Protein AF-A0A2P5CHQ0-F1 (afdb_monomer)

pLDDT: mean 79.92, std 17.22, range [34.5, 98.56]

Solvent-accessible surface area (backbone atoms only — not comparable to full-atom values): 7860 Å² total; per-residue (Å²): 141,82,87,81,79,82,78,80,78,79,80,77,79,80,75,79,79,75,71,82,82,72,72,53,73,69,57,56,52,50,53,51,51,51,52,53,52,55,58,58,64,75,67,80,48,81,78,47,53,62,54,49,56,50,54,50,49,53,48,50,53,54,49,53,55,51,58,66,33,66,67,48,48,50,51,53,54,50,51,53,51,48,53,52,51,50,54,54,48,52,55,50,50,54,49,52,52,51,54,51,54,50,53,52,53,51,51,51,53,53,50,53,54,51,53,51,52,51,50,56,56,54,56,57,58,62,67,66,70,79,114

Foldseek 3Di:
DDDDDDPPPPPPPPPDPPDPCPPDPLNVVLVVLVVVLVVLVVVDDPVSVVVSVVSVVVSVVSVVVVCPDPVNVVVVVVVVVVVVVVVVVVVVVVVVVVVVVVVVVVVVVVVVVVVVVVVVVVVVVVVVPPD

InterPro domains:
  IPR004320 Protein BPS1, chloroplastic [PF03087] (54-129)

Structure (mmCIF, N/CA/C/O backbone):
data_AF-A0A2P5CHQ0-F1
#
_entry.id   AF-A0A2P5CHQ0-F1
#
loop_
_atom_site.group_PDB
_atom_site.id
_atom_site.type_symbol
_atom_site.label_atom_id
_atom_site.label_alt_id
_atom_site.label_comp_id
_atom_site.label_asym_id
_atom_site.label_entity_id
_atom_site.label_seq_id
_atom_site.pdbx_PDB_ins_code
_atom_site.Cartn_x
_atom_site.Cartn_y
_atom_site.Cartn_z
_atom_site.occupancy
_atom_site.B_iso_or_equiv
_atom_site.auth_seq_id
_atom_site.auth_comp_id
_atom_site.auth_asym_id
_atom_site.auth_atom_id
_atom_site.pdbx_PDB_model_num
ATOM 1 N N . MET A 1 1 ? 8.990 -30.507 44.226 1.00 35.28 1 MET A N 1
ATOM 2 C CA . MET A 1 1 ? 8.560 -31.035 42.913 1.00 35.28 1 MET A CA 1
ATOM 3 C C . MET A 1 1 ? 8.544 -29.872 41.935 1.00 35.28 1 MET A C 1
ATOM 5 O O . MET A 1 1 ? 7.713 -28.992 42.092 1.00 35.28 1 MET A O 1
ATOM 9 N N . ALA A 1 2 ? 9.503 -29.811 41.011 1.00 34.50 2 ALA A N 1
ATOM 10 C CA . ALA A 1 2 ? 9.594 -28.761 39.998 1.00 34.50 2 ALA A CA 1
ATOM 11 C C . ALA A 1 2 ? 9.495 -29.423 38.622 1.00 34.50 2 ALA A C 1
ATOM 13 O O . ALA A 1 2 ? 10.368 -30.198 38.241 1.00 34.50 2 ALA A O 1
ATOM 14 N N . THR A 1 3 ? 8.404 -29.170 37.908 1.00 45.31 3 THR A N 1
ATOM 15 C CA . THR A 1 3 ? 8.203 -29.622 36.531 1.00 45.31 3 THR A CA 1
ATOM 16 C C . THR A 1 3 ? 8.697 -28.528 35.591 1.00 45.31 3 THR A C 1
ATOM 18 O O . THR A 1 3 ? 8.027 -27.526 35.361 1.00 45.31 3 THR A O 1
ATOM 21 N N . THR A 1 4 ? 9.902 -28.692 35.048 1.00 49.31 4 THR A N 1
ATOM 22 C CA . THR A 1 4 ? 10.403 -27.834 33.971 1.00 49.31 4 THR A CA 1
ATOM 23 C C . THR A 1 4 ? 9.923 -28.398 32.638 1.00 49.31 4 THR A C 1
ATOM 25 O O . THR A 1 4 ? 10.448 -29.375 32.108 1.00 49.31 4 THR A O 1
ATOM 28 N N . SER A 1 5 ? 8.861 -27.798 32.104 1.00 45.59 5 SER A N 1
ATOM 29 C CA . SER A 1 5 ? 8.348 -28.136 30.779 1.00 45.59 5 SER A CA 1
ATOM 30 C C . SER A 1 5 ? 9.334 -27.634 29.719 1.00 45.59 5 SER A C 1
ATOM 32 O O . SER A 1 5 ? 9.596 -26.434 29.621 1.00 45.59 5 SER A O 1
ATOM 34 N N . LYS A 1 6 ? 9.929 -28.550 28.946 1.00 54.72 6 LYS A N 1
ATOM 35 C CA . LYS A 1 6 ? 10.807 -28.214 27.818 1.00 54.72 6 LYS A CA 1
ATOM 36 C C . LYS A 1 6 ? 9.968 -27.577 26.713 1.00 54.72 6 LYS A C 1
ATOM 38 O O . LYS A 1 6 ? 9.238 -28.264 26.006 1.00 54.72 6 LYS A O 1
ATOM 43 N N . ILE A 1 7 ? 10.098 -26.265 26.551 1.00 56.09 7 ILE A N 1
ATOM 44 C CA . ILE A 1 7 ? 9.552 -25.545 25.401 1.00 56.09 7 ILE A CA 1
ATOM 45 C C . ILE A 1 7 ? 10.331 -25.996 24.162 1.00 56.09 7 ILE A C 1
ATOM 47 O O . ILE A 1 7 ? 11.492 -25.630 23.966 1.00 56.09 7 ILE A O 1
ATOM 51 N N . SER A 1 8 ? 9.687 -26.826 23.342 1.00 51.09 8 SER A N 1
ATOM 52 C CA . SER A 1 8 ? 10.136 -27.137 21.987 1.00 51.09 8 SER A CA 1
ATOM 53 C C . SER A 1 8 ? 10.088 -25.852 21.166 1.00 51.09 8 SER A C 1
ATOM 55 O O . SER A 1 8 ? 9.014 -25.355 20.829 1.00 51.09 8 SER A O 1
ATOM 57 N N . ARG A 1 9 ? 11.258 -25.275 20.880 1.00 51.00 9 ARG A N 1
ATOM 58 C CA . ARG A 1 9 ? 11.386 -24.179 19.919 1.00 51.00 9 ARG A CA 1
ATOM 59 C C . ARG A 1 9 ? 11.353 -24.788 18.527 1.00 51.00 9 ARG A C 1
ATOM 61 O O . ARG A 1 9 ? 12.340 -25.349 18.065 1.00 51.00 9 ARG A O 1
ATOM 68 N N . ASN A 1 10 ? 10.202 -24.685 17.8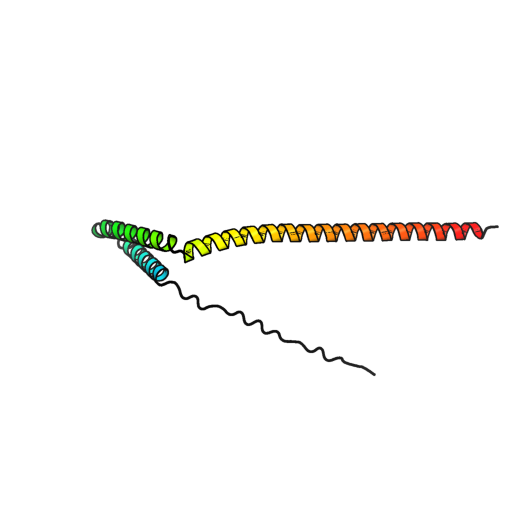82 1.00 51.81 10 ASN A N 1
ATOM 69 C CA . ASN A 1 10 ? 10.025 -25.108 16.503 1.00 51.81 10 ASN A CA 1
ATOM 70 C C . ASN A 1 10 ? 10.730 -24.066 15.624 1.00 51.81 10 ASN A C 1
ATOM 72 O O . ASN A 1 10 ? 10.205 -22.976 15.394 1.00 51.81 10 ASN A O 1
ATOM 76 N N . THR A 1 11 ? 11.957 -24.364 15.201 1.00 54.84 11 THR A N 1
ATOM 77 C CA . THR A 1 11 ? 12.759 -23.511 14.320 1.00 54.84 11 THR A CA 1
ATOM 78 C C . THR A 1 11 ? 12.187 -23.587 12.906 1.00 54.84 11 THR A C 1
ATOM 80 O O . THR A 1 11 ? 12.584 -24.412 12.086 1.00 54.84 11 THR A O 1
ATOM 83 N N . TRP A 1 12 ? 11.206 -22.738 12.616 1.00 47.31 12 TRP A N 1
ATOM 84 C CA . TRP A 1 12 ? 10.736 -22.518 11.255 1.00 47.31 12 TRP A CA 1
ATOM 85 C C . TRP A 1 12 ? 11.829 -21.770 10.488 1.00 47.31 12 TRP A C 1
ATOM 87 O O . TRP A 1 12 ? 11.922 -20.546 10.537 1.00 47.31 12 TRP A O 1
ATOM 97 N N . HIS A 1 13 ? 12.697 -22.506 9.795 1.00 57.75 13 HIS A N 1
ATOM 98 C CA . HIS A 1 13 ? 13.579 -21.922 8.790 1.00 57.75 13 HIS A CA 1
ATOM 99 C C . HIS A 1 13 ? 12.727 -21.540 7.579 1.00 57.75 13 HIS A C 1
ATOM 101 O O . HIS A 1 13 ? 12.551 -22.332 6.653 1.00 57.75 13 HIS A O 1
ATOM 107 N N . ALA A 1 14 ? 12.174 -20.328 7.600 1.00 48.91 14 ALA A N 1
ATOM 108 C CA . ALA A 1 14 ? 11.600 -19.702 6.421 1.00 48.91 14 ALA A CA 1
ATOM 109 C C . ALA A 1 14 ? 12.735 -19.453 5.415 1.00 48.91 14 ALA A C 1
ATOM 111 O O . ALA A 1 14 ? 13.414 -18.429 5.449 1.00 48.91 14 ALA A O 1
ATOM 112 N N . ARG A 1 15 ? 12.998 -20.439 4.552 1.00 59.62 15 ARG A N 1
ATOM 113 C CA . ARG A 1 15 ? 13.875 -20.264 3.394 1.00 59.62 15 ARG A CA 1
ATOM 114 C C . ARG A 1 15 ? 13.107 -19.404 2.400 1.00 59.62 15 ARG A C 1
ATOM 116 O O . ARG A 1 15 ? 12.180 -19.881 1.751 1.00 59.62 15 ARG A O 1
ATOM 123 N N . LEU A 1 16 ? 13.449 -18.124 2.331 1.00 53.75 16 LEU A N 1
ATOM 124 C CA . LEU A 1 16 ? 12.996 -17.265 1.248 1.00 53.75 16 LEU A CA 1
ATOM 125 C C . LEU A 1 16 ? 13.644 -17.790 -0.034 1.00 53.75 16 LEU A C 1
ATOM 127 O O . LEU A 1 16 ? 14.858 -17.714 -0.202 1.00 53.75 16 LEU A O 1
ATOM 131 N N . ASN A 1 17 ? 12.832 -18.373 -0.912 1.00 48.50 17 ASN A N 1
ATOM 132 C CA . ASN A 1 17 ? 13.258 -18.733 -2.256 1.00 48.50 17 ASN A CA 1
ATOM 133 C C . ASN A 1 17 ? 13.434 -17.433 -3.046 1.00 48.50 17 ASN A C 1
ATOM 135 O O . ASN A 1 17 ? 12.488 -16.943 -3.661 1.00 48.50 17 ASN A O 1
ATOM 139 N N . SER A 1 18 ? 14.630 -16.847 -3.011 1.00 54.12 18 SER A N 1
ATOM 140 C CA . SER A 1 18 ? 15.015 -15.853 -4.007 1.00 54.12 18 SER A CA 1
ATOM 141 C C . SER A 1 18 ? 15.056 -16.561 -5.359 1.00 54.12 18 SER A C 1
ATOM 143 O O . SER A 1 18 ? 15.909 -17.422 -5.585 1.00 54.12 18 SER A O 1
ATOM 145 N N . LEU A 1 19 ? 14.102 -16.249 -6.235 1.00 55.88 19 LEU A N 1
ATOM 146 C CA . LEU A 1 19 ? 14.177 -16.651 -7.635 1.00 55.88 19 LEU A CA 1
ATOM 147 C C . LEU A 1 19 ? 15.452 -16.044 -8.240 1.00 55.88 19 LEU A C 1
ATOM 149 O O . LEU A 1 19 ? 15.768 -14.896 -7.919 1.00 55.88 19 LEU A O 1
ATOM 153 N N . PRO A 1 20 ? 16.193 -16.773 -9.091 1.00 52.88 20 PRO A N 1
ATOM 154 C CA . PRO A 1 20 ? 17.295 -16.168 -9.817 1.00 52.88 20 PRO A CA 1
ATOM 155 C C . PRO A 1 20 ? 16.739 -15.017 -10.659 1.00 52.88 20 PRO A C 1
ATOM 157 O O . PRO A 1 20 ? 15.842 -15.214 -11.482 1.00 52.88 20 PRO A O 1
ATOM 160 N N . SER A 1 21 ? 17.257 -13.812 -10.428 1.00 55.56 21 SER A N 1
ATOM 161 C CA . SER A 1 21 ? 16.997 -12.626 -11.239 1.00 55.56 21 SER A CA 1
ATOM 162 C C . SER A 1 21 ? 17.710 -12.802 -12.579 1.00 55.56 21 SER A C 1
ATOM 164 O O . SER A 1 21 ? 18.741 -12.189 -12.828 1.00 55.56 21 SER A O 1
ATOM 166 N N . ILE A 1 22 ? 17.224 -13.709 -13.425 1.00 57.69 22 ILE A N 1
ATOM 167 C CA . ILE A 1 22 ? 17.683 -13.766 -14.811 1.00 57.69 22 ILE A CA 1
ATOM 168 C C . ILE A 1 22 ? 17.111 -12.516 -15.472 1.00 57.69 22 ILE A C 1
ATOM 170 O O . ILE A 1 22 ? 15.909 -12.431 -15.736 1.00 57.69 22 ILE A O 1
ATOM 174 N N . SER A 1 23 ? 17.968 -11.516 -15.661 1.00 65.69 23 SER A N 1
ATOM 175 C CA . SER A 1 23 ? 17.680 -10.351 -16.485 1.00 65.69 23 SER A CA 1
ATOM 176 C C . SER A 1 23 ? 17.280 -10.844 -17.873 1.00 65.69 23 SER A C 1
ATOM 178 O O . SER A 1 23 ? 17.925 -11.706 -18.466 1.00 65.69 23 SER A O 1
ATOM 180 N N . HIS A 1 24 ? 16.148 -10.350 -18.372 1.00 70.00 24 HIS A N 1
ATOM 181 C CA . HIS A 1 24 ? 15.681 -10.705 -19.705 1.00 70.00 24 HIS A CA 1
ATOM 182 C C . HIS A 1 24 ? 16.738 -10.249 -20.733 1.00 70.00 24 HIS A C 1
ATOM 184 O O . HIS A 1 24 ? 17.214 -9.123 -20.597 1.00 70.00 24 HIS A O 1
ATOM 190 N N . PRO A 1 25 ? 17.064 -11.033 -21.780 1.00 77.69 25 PRO A N 1
ATOM 191 C CA . PRO A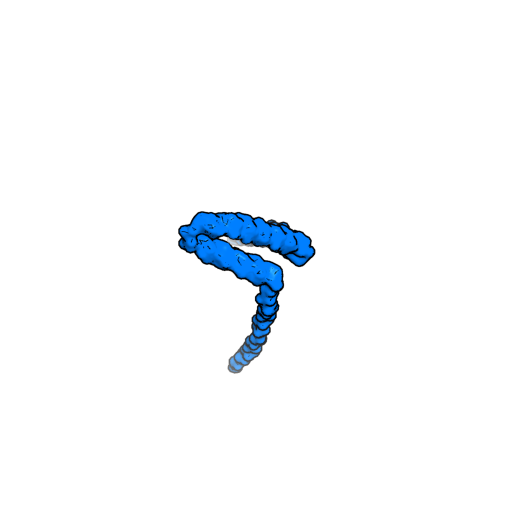 1 25 ? 18.116 -10.684 -22.748 1.00 77.69 25 PRO A CA 1
ATOM 192 C C . PRO A 1 25 ? 17.946 -9.289 -23.371 1.00 77.69 25 PRO A C 1
ATOM 194 O O . PRO A 1 25 ? 18.909 -8.59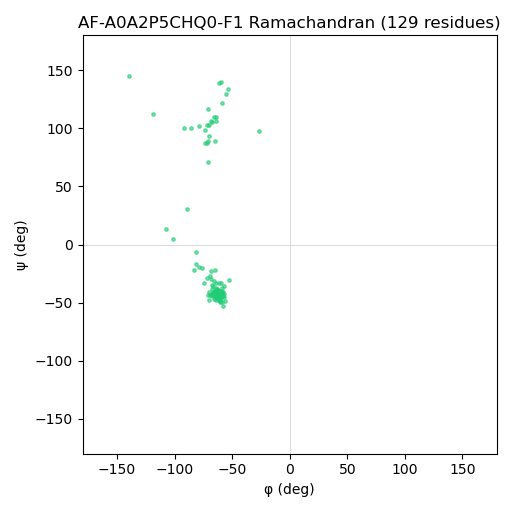8 -23.681 1.00 77.69 25 PRO A O 1
ATOM 197 N N . LEU A 1 26 ? 16.692 -8.845 -23.507 1.00 78.75 26 LEU A N 1
ATOM 198 C CA . LE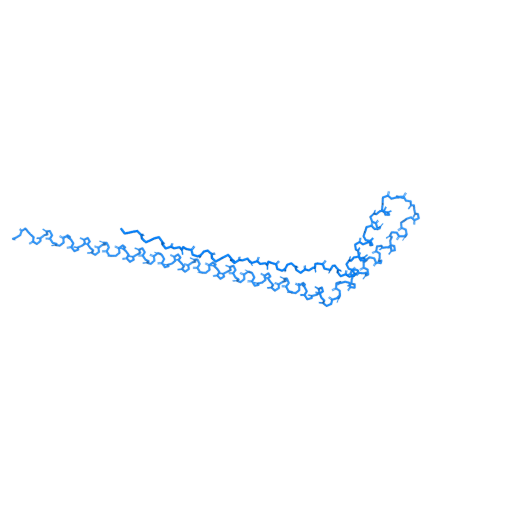U A 1 26 ? 16.361 -7.499 -23.983 1.00 78.75 26 LEU A CA 1
ATOM 199 C C . LEU A 1 26 ? 16.777 -6.384 -23.002 1.00 78.75 26 LEU A C 1
ATOM 201 O O . LEU A 1 26 ? 17.187 -5.319 -23.442 1.00 78.75 26 LEU A O 1
ATOM 205 N N . VAL A 1 27 ? 16.694 -6.620 -21.688 1.00 82.56 27 VAL A N 1
ATOM 206 C CA . VAL A 1 27 ? 17.118 -5.659 -20.651 1.00 82.56 27 VAL A CA 1
ATOM 207 C C . VAL A 1 27 ? 18.635 -5.506 -20.661 1.00 82.56 27 VAL A C 1
ATOM 209 O O . VAL A 1 27 ? 19.135 -4.388 -20.630 1.00 82.56 27 VAL A O 1
ATOM 212 N N . GLU A 1 28 ? 19.355 -6.619 -20.780 1.00 84.25 28 GLU A N 1
ATOM 213 C CA . GLU A 1 28 ? 20.818 -6.630 -20.859 1.00 84.25 28 GLU A CA 1
ATOM 214 C C . GLU A 1 28 ? 21.320 -5.867 -22.099 1.00 84.25 28 GLU A C 1
ATOM 216 O O . GLU A 1 28 ? 22.207 -5.020 -21.995 1.00 84.25 28 GLU A O 1
ATOM 221 N N . GLY A 1 29 ? 20.670 -6.057 -23.255 1.00 85.38 29 GLY A N 1
ATOM 222 C CA . GLY A 1 29 ? 20.980 -5.297 -24.471 1.00 85.38 29 GLY A CA 1
ATOM 223 C C . GLY A 1 29 ? 20.709 -3.789 -24.352 1.00 85.38 29 GLY A C 1
ATOM 224 O O . GLY A 1 29 ? 21.488 -2.979 -24.859 1.00 85.38 29 GLY A O 1
ATOM 225 N N . ILE A 1 30 ? 19.640 -3.390 -23.654 1.00 88.06 30 ILE A N 1
ATOM 226 C CA . ILE A 1 30 ? 19.324 -1.976 -23.382 1.00 88.06 30 ILE A CA 1
ATOM 227 C C . ILE A 1 30 ? 20.380 -1.346 -22.457 1.00 88.06 30 ILE A C 1
ATOM 229 O O . ILE A 1 30 ? 20.821 -0.219 -22.700 1.00 88.06 30 ILE A O 1
ATOM 233 N N . GLU A 1 31 ? 20.820 -2.060 -21.418 1.00 88.38 31 GLU A N 1
ATOM 234 C CA . GLU A 1 31 ? 21.870 -1.592 -20.504 1.00 88.38 31 GLU A CA 1
ATOM 235 C C . GLU A 1 31 ? 23.224 -1.427 -21.207 1.00 88.38 31 GLU A C 1
ATOM 237 O O . GLU A 1 31 ? 23.931 -0.435 -20.986 1.00 88.38 31 GLU A O 1
ATOM 242 N N . GLU A 1 32 ? 23.573 -2.347 -22.105 1.00 89.25 32 GLU A N 1
ATOM 243 C CA . GLU A 1 32 ? 24.790 -2.256 -22.911 1.00 89.25 32 GLU A CA 1
ATOM 244 C C . GLU A 1 32 ? 24.743 -1.055 -23.874 1.00 89.25 32 GLU A C 1
ATOM 246 O O . GLU A 1 32 ? 25.697 -0.273 -23.953 1.00 89.25 32 GLU A O 1
ATOM 251 N N . GLN A 1 33 ? 23.615 -0.852 -24.565 1.00 89.38 33 GLN A N 1
ATOM 252 C CA . GLN A 1 33 ? 23.376 0.308 -25.435 1.00 89.38 33 GLN A CA 1
ATOM 253 C C . GLN A 1 33 ? 23.518 1.632 -24.666 1.00 89.38 33 GLN A C 1
ATOM 255 O O . GLN A 1 33 ? 24.213 2.544 -25.124 1.00 89.38 33 GLN A O 1
ATOM 260 N N . LEU A 1 34 ? 22.936 1.724 -23.465 1.00 90.25 34 LEU A N 1
ATOM 261 C CA . LEU A 1 34 ? 23.067 2.882 -22.571 1.00 90.25 34 LEU A CA 1
ATOM 262 C C . LEU A 1 34 ? 24.517 3.139 -22.151 1.00 90.25 34 LEU A C 1
ATOM 264 O O . LEU A 1 34 ? 24.983 4.282 -22.175 1.00 90.25 34 LEU A O 1
ATOM 268 N N . SER A 1 35 ? 25.237 2.082 -21.782 1.00 88.69 35 SER A N 1
ATOM 269 C CA . SER A 1 35 ? 26.634 2.160 -21.344 1.00 88.69 35 SER A CA 1
ATOM 270 C C . SER A 1 35 ? 27.544 2.660 -22.469 1.00 88.69 35 SER A C 1
ATOM 272 O O . SER A 1 35 ? 28.351 3.572 -22.270 1.00 88.69 35 SER A O 1
ATOM 274 N N . ARG A 1 36 ? 27.349 2.138 -23.685 1.00 87.31 36 ARG A N 1
ATOM 275 C CA . ARG A 1 36 ? 28.053 2.582 -24.896 1.00 87.31 36 ARG A CA 1
ATOM 276 C C . ARG A 1 36 ? 27.734 4.035 -25.249 1.00 87.31 36 ARG A C 1
ATOM 278 O O . ARG A 1 36 ? 28.644 4.805 -25.563 1.00 87.31 36 ARG A O 1
ATOM 285 N N . LEU A 1 37 ? 26.461 4.432 -25.170 1.00 86.94 37 LEU A N 1
ATOM 286 C CA . LEU A 1 37 ? 26.039 5.807 -25.445 1.00 86.94 37 LEU A CA 1
ATOM 287 C C . LEU A 1 37 ? 26.694 6.791 -24.464 1.00 86.94 37 LEU A C 1
ATOM 289 O O . LEU A 1 37 ? 27.207 7.827 -24.894 1.00 86.94 37 LEU A O 1
ATOM 293 N N . ARG A 1 38 ? 26.742 6.440 -23.171 1.00 86.50 38 ARG A N 1
ATOM 294 C CA . ARG A 1 38 ? 27.406 7.235 -22.129 1.00 86.50 38 ARG A CA 1
ATOM 295 C C . ARG A 1 38 ? 28.892 7.428 -22.435 1.00 86.50 38 ARG A C 1
ATOM 297 O O . ARG A 1 38 ? 29.336 8.570 -22.488 1.00 86.50 38 ARG A O 1
ATOM 304 N N . ALA A 1 39 ? 29.617 6.354 -22.746 1.00 84.81 39 ALA A N 1
ATOM 305 C CA . ALA A 1 39 ? 31.036 6.431 -23.103 1.00 84.81 39 ALA A CA 1
ATOM 306 C C . ALA A 1 39 ? 31.288 7.311 -24.346 1.00 84.81 39 ALA A C 1
ATOM 308 O O . ALA A 1 39 ? 32.214 8.118 -24.377 1.00 84.81 39 ALA A O 1
ATOM 309 N N . SER A 1 40 ? 30.424 7.224 -25.364 1.00 80.25 40 SER A N 1
ATOM 310 C CA . SER A 1 40 ? 30.548 8.046 -26.581 1.00 80.25 40 SER A CA 1
ATOM 311 C C . SER A 1 40 ? 30.286 9.543 -26.355 1.00 80.25 40 SER A C 1
ATOM 313 O O . SER A 1 40 ? 30.737 10.379 -27.140 1.00 80.25 40 SER A O 1
ATOM 315 N N . SER A 1 41 ? 29.556 9.893 -25.290 1.00 75.25 41 SER A N 1
ATOM 316 C CA . SER A 1 41 ? 29.268 11.281 -24.923 1.00 75.25 41 SER A CA 1
ATOM 317 C C . SER A 1 41 ? 30.496 12.006 -24.376 1.00 75.25 41 SER A C 1
ATOM 319 O O . SER A 1 41 ? 30.587 13.223 -24.517 1.00 75.25 41 SER A O 1
ATOM 321 N N . GLU A 1 42 ? 31.427 11.27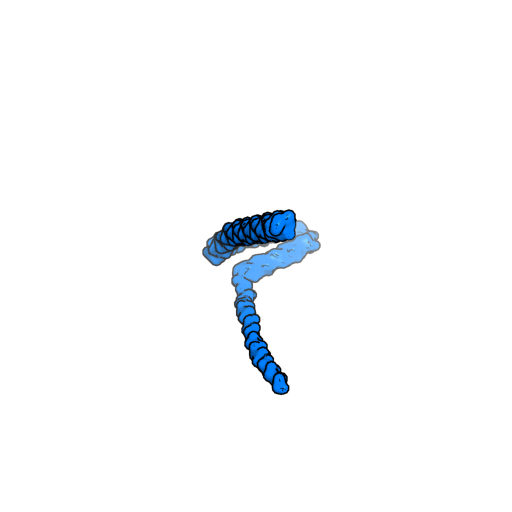9 -23.762 1.00 76.31 42 GLU A N 1
ATOM 322 C CA . GLU A 1 42 ? 32.615 11.843 -23.114 1.00 76.31 42 GLU A CA 1
ATOM 323 C C . GLU A 1 42 ? 33.757 12.118 -24.115 1.00 76.31 42 GLU A C 1
ATOM 325 O O . GLU A 1 42 ? 34.588 12.990 -23.886 1.00 76.31 42 GLU A O 1
ATOM 330 N N . ALA A 1 43 ? 33.762 11.455 -25.278 1.00 69.38 43 ALA A N 1
ATOM 331 C CA . ALA A 1 43 ? 34.839 11.505 -26.278 1.00 69.38 43 ALA A CA 1
ATOM 332 C C . ALA A 1 43 ? 34.707 12.633 -27.344 1.00 69.38 43 ALA A C 1
ATOM 334 O O . ALA A 1 43 ? 35.115 12.458 -28.492 1.00 69.38 43 ALA A O 1
ATOM 335 N N . ALA A 1 44 ? 34.097 13.772 -26.992 1.00 64.31 44 ALA A N 1
ATOM 336 C CA . ALA A 1 44 ? 33.652 14.880 -27.862 1.00 64.31 44 ALA A CA 1
ATOM 337 C C . ALA A 1 44 ? 34.418 15.084 -29.203 1.00 64.31 44 ALA A C 1
ATOM 339 O O . ALA A 1 44 ? 35.440 15.761 -29.259 1.00 64.31 44 ALA A O 1
ATOM 340 N N . THR A 1 45 ? 33.867 14.560 -30.310 1.00 65.62 45 THR A N 1
ATOM 341 C CA . THR A 1 45 ? 34.323 14.786 -31.701 1.00 65.62 45 THR A CA 1
ATOM 342 C C . THR A 1 45 ? 33.100 14.956 -32.617 1.00 65.62 45 THR A C 1
ATOM 344 O O . THR A 1 45 ? 32.091 14.297 -32.411 1.00 65.62 45 THR A O 1
ATOM 347 N N . SER A 1 46 ? 33.145 15.803 -33.652 1.00 61.88 46 SER A N 1
ATOM 348 C CA . SER A 1 46 ? 31.970 16.093 -34.511 1.00 61.88 46 SER A CA 1
ATOM 349 C C . SER A 1 46 ? 31.386 14.856 -35.231 1.00 61.88 46 SER A C 1
ATOM 351 O O . SER A 1 46 ? 30.170 14.718 -35.364 1.00 61.88 46 SER A O 1
ATOM 353 N N . SER A 1 47 ? 32.231 13.885 -35.608 1.00 63.34 47 SER A N 1
ATOM 354 C CA . SER A 1 47 ? 31.803 12.585 -36.156 1.00 63.34 47 SER A CA 1
ATOM 355 C C . SER A 1 47 ? 31.029 11.721 -35.149 1.00 63.34 47 SER A C 1
ATOM 357 O O . SER A 1 47 ? 30.236 10.871 -35.555 1.00 63.34 47 SER A O 1
ATOM 359 N N . SER A 1 48 ? 31.194 11.959 -33.842 1.00 68.25 48 SER A N 1
ATOM 360 C CA . SER A 1 48 ? 30.485 11.220 -32.796 1.00 68.25 48 SER A CA 1
ATOM 361 C C . SER A 1 48 ? 29.031 11.664 -32.640 1.00 68.25 48 SER A C 1
ATOM 363 O O . SER A 1 48 ? 28.221 10.886 -32.149 1.00 68.25 48 SER A O 1
ATOM 365 N N . LEU A 1 49 ? 28.644 12.860 -33.103 1.00 78.56 49 LEU A N 1
ATOM 366 C CA . LEU A 1 49 ? 27.280 13.373 -32.923 1.00 78.56 49 LEU A CA 1
ATOM 367 C C . LEU A 1 49 ? 26.239 12.625 -33.776 1.00 78.56 49 LEU A C 1
ATOM 369 O O . LEU A 1 49 ? 25.179 12.264 -33.268 1.00 78.56 49 LEU A O 1
ATOM 373 N N . CYS A 1 50 ? 26.550 12.338 -35.045 1.00 80.31 50 CYS A N 1
ATOM 374 C CA . CYS A 1 50 ? 25.669 11.567 -35.936 1.00 80.31 50 CYS A CA 1
ATOM 375 C C . CYS A 1 50 ? 25.500 10.118 -35.445 1.00 80.31 50 CYS A C 1
ATOM 377 O O . CYS A 1 50 ? 24.383 9.600 -35.356 1.00 80.31 50 CYS A O 1
ATOM 379 N N . HIS A 1 51 ? 26.608 9.494 -35.030 1.00 83.31 51 HIS A N 1
ATOM 380 C CA . HIS A 1 51 ? 26.589 8.165 -34.424 1.00 83.31 51 HIS A CA 1
ATOM 381 C C . HIS A 1 51 ? 25.764 8.156 -33.130 1.00 83.31 51 HIS A C 1
ATOM 383 O O . HIS A 1 51 ? 24.917 7.290 -32.949 1.00 83.31 51 HIS A O 1
ATOM 389 N N . ARG A 1 52 ? 25.954 9.139 -32.241 1.00 84.19 52 ARG A N 1
ATOM 390 C CA . ARG A 1 52 ? 25.180 9.276 -30.996 1.00 84.19 52 ARG A CA 1
ATOM 391 C C . ARG A 1 52 ? 23.687 9.434 -31.248 1.00 84.19 52 ARG A C 1
ATOM 393 O O . ARG A 1 52 ? 22.896 8.801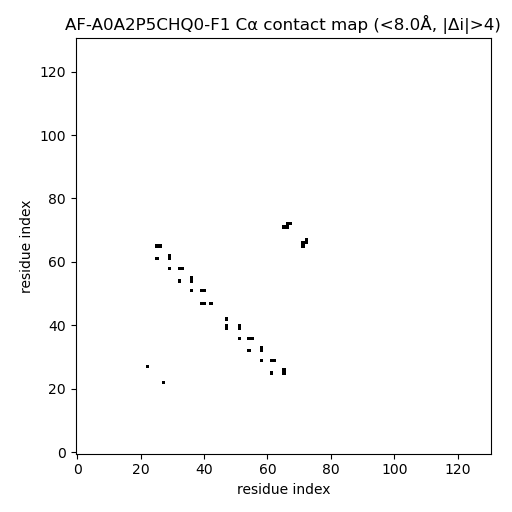 -30.560 1.00 84.19 52 ARG A O 1
ATOM 400 N N . SER A 1 53 ? 23.302 10.245 -32.232 1.00 85.19 53 SER A N 1
ATOM 401 C CA . SER A 1 53 ? 21.894 10.413 -32.601 1.00 85.19 53 SER A CA 1
ATOM 402 C C . SER A 1 53 ? 21.280 9.111 -33.118 1.00 85.19 53 SER A C 1
ATOM 404 O O . SER A 1 53 ? 20.131 8.817 -32.800 1.00 85.19 53 SER A O 1
ATOM 406 N N . SER A 1 54 ? 22.040 8.324 -33.881 1.00 86.44 54 SER A N 1
ATOM 407 C CA . SER A 1 54 ? 21.586 7.027 -34.397 1.00 86.44 54 SER A CA 1
ATOM 408 C C . SER A 1 54 ? 21.457 6.001 -33.266 1.00 86.44 54 SER A C 1
ATOM 410 O O . SER A 1 54 ? 20.394 5.423 -33.088 1.00 86.44 54 SER A O 1
ATOM 412 N N . SER A 1 55 ? 22.471 5.880 -32.402 1.00 87.81 55 SER A N 1
ATOM 413 C CA . SER A 1 55 ? 22.421 4.994 -31.229 1.00 87.81 55 SER A CA 1
ATOM 414 C C . SER A 1 55 ? 21.313 5.366 -30.236 1.00 87.81 55 SER A C 1
ATOM 416 O O . SER A 1 55 ? 20.737 4.488 -29.604 1.00 87.81 55 SER A O 1
ATOM 418 N N . LEU A 1 56 ? 20.988 6.655 -30.087 1.00 90.12 56 LEU A N 1
ATOM 419 C CA . LEU A 1 56 ? 19.869 7.090 -29.248 1.00 90.12 56 LEU A CA 1
ATOM 420 C C . LEU A 1 56 ? 18.519 6.660 -29.832 1.00 90.12 56 LEU A C 1
ATOM 422 O O . LEU A 1 56 ? 17.622 6.276 -29.084 1.00 90.12 56 LEU A O 1
ATOM 426 N N . LYS A 1 57 ? 18.378 6.723 -31.160 1.00 91.06 57 LYS A N 1
ATOM 427 C CA . LYS A 1 57 ? 17.183 6.251 -31.857 1.00 91.06 57 LYS A CA 1
ATOM 428 C C . LYS A 1 57 ? 17.015 4.739 -31.684 1.00 91.06 57 LYS A C 1
ATOM 430 O O . LYS A 1 57 ? 15.942 4.310 -31.276 1.00 91.06 57 LYS A O 1
ATOM 435 N N . ASP A 1 58 ? 18.078 3.967 -31.904 1.00 89.94 58 ASP A N 1
ATOM 436 C CA . ASP A 1 58 ? 18.065 2.507 -31.742 1.00 89.94 58 ASP A CA 1
ATOM 437 C C . ASP A 1 58 ? 17.722 2.106 -30.296 1.00 89.94 58 ASP A C 1
ATOM 439 O O . ASP A 1 58 ? 16.913 1.208 -30.054 1.00 89.94 58 ASP A O 1
ATOM 443 N N . LEU A 1 59 ? 18.279 2.825 -29.313 1.00 91.56 59 LEU A N 1
ATOM 444 C CA . LEU A 1 59 ? 17.939 2.650 -27.902 1.00 91.56 59 LEU A CA 1
ATOM 445 C C . LEU A 1 59 ? 16.448 2.914 -27.647 1.00 91.56 59 LEU A C 1
ATOM 447 O O . LEU A 1 59 ? 15.799 2.129 -26.958 1.00 91.56 59 LEU A O 1
ATOM 451 N N . TYR A 1 60 ? 15.896 3.993 -28.204 1.00 89.81 60 TYR A N 1
ATOM 452 C CA . TYR A 1 60 ? 14.480 4.321 -28.050 1.00 89.81 60 TYR A CA 1
ATOM 453 C C . TYR A 1 60 ? 13.565 3.245 -28.655 1.00 89.81 60 TYR A C 1
ATOM 455 O O . TYR A 1 60 ? 12.598 2.843 -28.013 1.00 89.81 60 TYR A O 1
ATOM 463 N N . GLU A 1 61 ? 13.894 2.733 -29.843 1.00 89.94 61 GLU A N 1
ATOM 464 C CA . GLU A 1 61 ? 13.151 1.639 -30.485 1.00 89.94 61 GLU A CA 1
ATOM 465 C C . GLU A 1 61 ? 13.209 0.352 -29.643 1.00 89.94 61 GLU A C 1
ATOM 467 O O . GLU A 1 61 ? 12.174 -0.257 -29.371 1.00 89.94 61 GLU A O 1
ATOM 472 N N . SER A 1 62 ? 14.386 -0.008 -29.117 1.00 87.62 62 SER A N 1
ATOM 473 C CA . SER A 1 62 ? 14.534 -1.184 -28.244 1.00 87.62 62 SER A CA 1
ATOM 474 C C . SER A 1 62 ? 13.756 -1.066 -26.922 1.00 87.62 62 SER A C 1
ATOM 476 O O . SER A 1 62 ? 13.227 -2.058 -26.412 1.00 87.62 62 SER A O 1
ATOM 478 N N . LEU A 1 63 ? 13.637 0.151 -26.377 1.00 88.31 63 LEU A N 1
ATOM 479 C CA . LEU A 1 63 ? 12.822 0.440 -25.196 1.00 88.31 63 LEU A CA 1
ATOM 480 C C . LEU A 1 63 ? 11.324 0.345 -25.500 1.00 88.31 63 LEU A C 1
ATOM 482 O O . 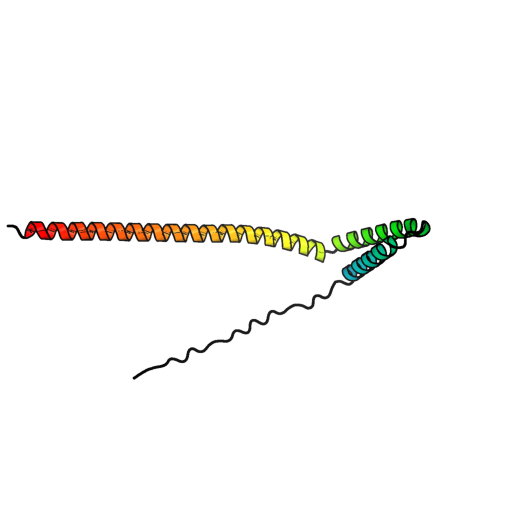LEU A 1 63 ? 10.584 -0.201 -24.681 1.00 88.31 63 LEU A O 1
ATOM 486 N N . ASP A 1 64 ? 10.873 0.839 -26.655 1.00 87.19 64 ASP A N 1
ATOM 487 C CA . ASP A 1 64 ? 9.478 0.690 -27.087 1.00 87.19 64 ASP A CA 1
ATOM 488 C C . ASP A 1 64 ? 9.105 -0.794 -27.217 1.00 87.19 64 ASP A C 1
ATOM 490 O O . ASP A 1 64 ? 8.099 -1.238 -26.656 1.00 87.19 64 ASP A O 1
ATOM 494 N N . ASP A 1 65 ? 9.963 -1.597 -27.848 1.00 87.00 65 ASP A N 1
ATOM 495 C CA . ASP A 1 65 ? 9.776 -3.046 -27.956 1.00 87.00 65 ASP A CA 1
ATOM 496 C C . ASP A 1 65 ? 9.717 -3.722 -26.578 1.00 87.00 65 ASP A C 1
ATOM 498 O O . ASP A 1 65 ? 8.831 -4.547 -26.316 1.00 87.00 65 ASP A O 1
ATOM 502 N N . PHE A 1 66 ? 10.595 -3.322 -25.653 1.00 85.06 66 PHE A N 1
ATOM 503 C CA . PHE A 1 66 ? 10.584 -3.821 -24.278 1.00 85.06 66 PHE A CA 1
ATOM 504 C C . PHE A 1 66 ? 9.293 -3.464 -23.529 1.00 85.06 66 PHE A C 1
ATOM 506 O O . PHE A 1 66 ? 8.726 -4.311 -22.833 1.00 85.06 66 PHE A O 1
ATOM 513 N N . LEU A 1 67 ? 8.780 -2.243 -23.688 1.00 82.44 67 LEU A N 1
ATOM 514 C CA . LEU A 1 67 ? 7.514 -1.810 -23.086 1.00 82.44 67 LEU A CA 1
ATOM 515 C C . LEU A 1 67 ? 6.298 -2.504 -23.717 1.00 82.44 67 LEU A C 1
ATOM 517 O O . LEU A 1 67 ? 5.264 -2.689 -23.065 1.00 82.44 67 LEU A O 1
ATOM 521 N N . ARG A 1 68 ? 6.404 -2.927 -24.979 1.00 82.62 68 ARG A N 1
ATOM 522 C CA . ARG A 1 68 ? 5.347 -3.660 -25.691 1.00 82.62 68 ARG A CA 1
ATOM 523 C C . ARG A 1 68 ? 5.276 -5.133 -25.315 1.00 82.62 68 ARG A C 1
ATOM 525 O O . ARG A 1 68 ? 4.207 -5.728 -25.503 1.00 82.62 68 ARG A O 1
ATOM 532 N N . LEU A 1 69 ? 6.337 -5.706 -24.739 1.00 84.56 69 LEU A N 1
ATOM 533 C CA . LEU A 1 69 ? 6.326 -7.073 -24.221 1.00 84.56 69 LEU A CA 1
ATOM 534 C C . LEU A 1 69 ? 5.171 -7.272 -23.233 1.00 84.56 69 LEU A C 1
ATOM 536 O O . LEU A 1 69 ? 4.943 -6.488 -22.307 1.00 84.56 69 LEU A O 1
ATOM 540 N N . ARG A 1 70 ? 4.450 -8.388 -23.403 1.00 69.25 70 ARG A N 1
ATOM 541 C CA . ARG A 1 70 ? 3.319 -8.745 -22.531 1.00 69.25 70 ARG A CA 1
ATOM 542 C C . ARG A 1 70 ? 3.728 -8.839 -21.065 1.00 69.25 70 ARG A C 1
ATOM 544 O O . ARG A 1 70 ? 2.947 -8.448 -20.204 1.00 69.25 70 ARG A O 1
ATOM 551 N N . HIS A 1 71 ? 4.940 -9.316 -20.794 1.00 70.56 71 HIS A N 1
ATOM 552 C CA . HIS A 1 71 ? 5.473 -9.422 -19.439 1.00 70.56 71 HIS A CA 1
ATOM 553 C C . HIS A 1 71 ? 5.624 -8.052 -18.770 1.00 70.56 71 HIS A C 1
ATOM 555 O O . HIS A 1 71 ? 5.198 -7.899 -17.628 1.00 70.56 71 HIS A O 1
ATOM 561 N N . THR A 1 72 ? 6.119 -7.044 -19.490 1.00 73.31 72 THR A N 1
ATOM 562 C CA . THR A 1 72 ? 6.275 -5.673 -18.982 1.00 73.31 72 THR A CA 1
ATOM 563 C C . THR A 1 72 ? 4.919 -5.034 -18.694 1.00 73.31 72 THR A C 1
ATOM 565 O O . THR A 1 72 ? 4.688 -4.537 -17.593 1.00 73.31 72 THR A O 1
ATOM 568 N N . LYS A 1 73 ? 3.960 -5.144 -19.623 1.00 78.75 73 LYS A N 1
ATOM 569 C CA . LYS A 1 73 ? 2.585 -4.658 -19.401 1.00 78.75 73 LYS A CA 1
ATOM 570 C C . LYS A 1 73 ? 1.904 -5.352 -18.224 1.00 78.75 73 LYS A C 1
ATOM 572 O O . LYS A 1 73 ? 1.247 -4.704 -17.415 1.00 78.75 73 LYS A O 1
ATOM 577 N N . GLN A 1 74 ? 2.066 -6.669 -18.110 1.00 78.12 74 GLN A N 1
ATOM 578 C CA . GLN A 1 74 ? 1.488 -7.436 -17.012 1.00 78.12 74 GLN A CA 1
ATOM 579 C C . GLN A 1 74 ? 2.127 -7.075 -15.665 1.00 78.12 74 GLN A C 1
ATOM 581 O O . GLN A 1 74 ? 1.419 -7.050 -14.662 1.00 78.12 74 GLN A O 1
ATOM 586 N N . ALA A 1 75 ? 3.430 -6.790 -15.629 1.00 78.81 75 ALA A N 1
ATOM 587 C CA . ALA A 1 75 ? 4.114 -6.334 -14.423 1.00 78.81 75 ALA A CA 1
ATOM 588 C C . ALA A 1 75 ? 3.581 -4.972 -13.955 1.00 78.81 75 ALA A C 1
ATOM 590 O O . ALA A 1 75 ? 3.233 -4.842 -12.784 1.00 78.81 75 ALA A O 1
ATOM 591 N N . LEU A 1 76 ? 3.409 -4.011 -14.872 1.00 79.12 76 LEU A N 1
ATOM 592 C CA . LEU A 1 76 ? 2.854 -2.688 -14.559 1.00 79.12 76 LEU A CA 1
ATOM 593 C C . LEU A 1 76 ? 1.424 -2.778 -14.004 1.00 79.12 76 LEU A C 1
ATOM 595 O O . LEU A 1 76 ? 1.140 -2.239 -12.938 1.00 79.12 76 LEU A O 1
ATOM 599 N N . VAL A 1 77 ? 0.544 -3.541 -14.665 1.00 84.44 77 VAL A N 1
ATOM 600 C CA . VAL A 1 77 ? -0.838 -3.753 -14.191 1.00 84.44 77 VAL A CA 1
ATOM 601 C C . VAL A 1 77 ? -0.864 -4.471 -12.839 1.00 84.44 77 VAL A C 1
ATOM 603 O O . VAL A 1 77 ? -1.667 -4.140 -11.969 1.00 84.44 77 VAL A O 1
ATOM 606 N N . ARG A 1 78 ? 0.018 -5.459 -12.624 1.00 84.88 78 ARG A N 1
ATOM 607 C CA . ARG A 1 78 ? 0.14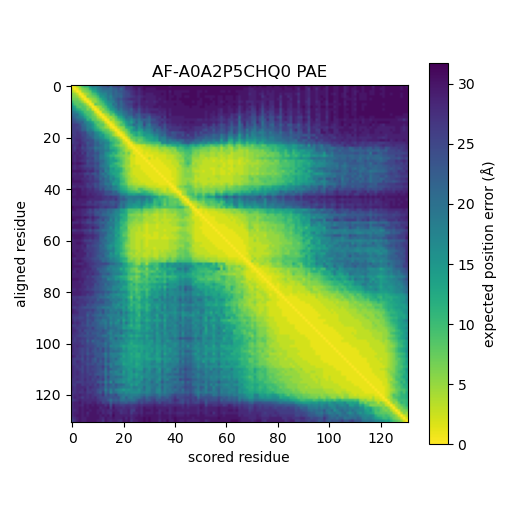6 -6.125 -11.317 1.00 84.88 78 ARG A CA 1
ATOM 608 C C . ARG A 1 78 ? 0.577 -5.148 -10.231 1.00 84.88 78 ARG A C 1
ATOM 610 O O . ARG A 1 78 ? 0.071 -5.246 -9.120 1.00 84.88 78 ARG A O 1
ATOM 617 N N . GLU A 1 79 ? 1.483 -4.226 -10.530 1.00 87.44 79 GLU A N 1
ATOM 618 C CA . GLU A 1 79 ? 1.939 -3.23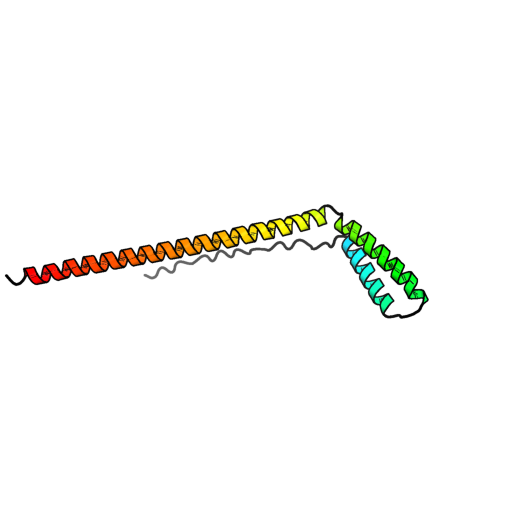4 -9.562 1.00 87.44 79 GLU A CA 1
ATOM 619 C C . GLU A 1 79 ? 0.828 -2.246 -9.184 1.00 87.44 79 GLU A C 1
ATOM 621 O O . GLU A 1 79 ? 0.625 -1.982 -7.999 1.00 87.44 79 GLU A O 1
ATOM 626 N N . GLU A 1 80 ? 0.057 -1.755 -10.157 1.00 87.44 80 GLU A N 1
ATOM 627 C CA . GLU A 1 80 ? -1.118 -0.912 -9.891 1.00 87.44 80 GLU A CA 1
ATOM 628 C C . GLU A 1 80 ? -2.175 -1.649 -9.064 1.00 87.44 80 GLU A C 1
ATOM 630 O O . GLU A 1 80 ? -2.673 -1.116 -8.069 1.00 87.44 80 GLU A O 1
ATOM 635 N N . ASN A 1 81 ? -2.459 -2.907 -9.409 1.00 88.94 81 ASN A N 1
ATOM 636 C CA . ASN A 1 81 ? -3.374 -3.742 -8.636 1.00 88.94 81 ASN A CA 1
ATOM 637 C C . ASN A 1 81 ? -2.871 -3.951 -7.202 1.00 88.94 81 ASN A C 1
ATOM 639 O O . ASN A 1 81 ? -3.654 -3.837 -6.263 1.00 88.94 81 ASN A O 1
ATOM 643 N N . ASN A 1 82 ? -1.573 -4.197 -7.009 1.00 90.69 82 ASN A N 1
ATOM 644 C CA . ASN A 1 82 ? -0.981 -4.329 -5.678 1.00 90.69 82 ASN A CA 1
ATOM 645 C C . ASN A 1 82 ? -1.099 -3.030 -4.870 1.00 90.69 82 ASN A C 1
ATOM 647 O O . ASN A 1 82 ? -1.416 -3.088 -3.685 1.00 90.69 82 ASN A O 1
ATOM 651 N N . LYS A 1 83 ? -0.898 -1.861 -5.495 1.00 93.50 83 LYS A N 1
ATOM 652 C CA . LYS A 1 83 ? -1.099 -0.554 -4.841 1.00 93.50 83 LYS A CA 1
ATOM 653 C C . LYS A 1 83 ? -2.549 -0.372 -4.396 1.00 93.50 83 LYS A C 1
ATOM 655 O O . LYS A 1 83 ? -2.785 0.019 -3.256 1.00 93.50 83 LYS A O 1
ATOM 660 N N . CYS A 1 84 ? -3.508 -0.706 -5.259 1.00 92.38 84 CYS A N 1
ATOM 661 C CA . CYS A 1 84 ? -4.932 -0.665 -4.930 1.00 92.38 84 CYS A CA 1
ATOM 662 C C . CYS A 1 84 ? -5.269 -1.603 -3.756 1.00 92.38 84 CYS A C 1
ATOM 664 O O . CYS A 1 84 ? -5.861 -1.178 -2.766 1.00 92.38 84 CYS A O 1
ATOM 666 N N . VAL A 1 85 ? -4.813 -2.859 -3.811 1.00 94.00 85 VAL A N 1
ATOM 667 C CA . VAL A 1 85 ? -5.011 -3.840 -2.731 1.00 94.00 85 VAL A CA 1
ATOM 668 C C . VAL A 1 85 ? -4.396 -3.352 -1.419 1.00 94.00 85 VAL A C 1
ATOM 670 O O . VAL A 1 85 ? -5.038 -3.450 -0.376 1.00 94.00 85 VAL A O 1
ATOM 673 N N . GLN A 1 86 ? -3.195 -2.772 -1.458 1.00 95.75 86 GLN A N 1
ATOM 674 C CA . GLN A 1 86 ? -2.531 -2.245 -0.269 1.00 95.75 86 GLN A CA 1
ATOM 675 C C . GLN A 1 86 ? -3.321 -1.097 0.374 1.00 95.75 86 GLN A C 1
ATOM 677 O O . GLN A 1 86 ? -3.443 -1.059 1.595 1.00 95.75 86 GLN A O 1
ATOM 682 N N . GLN A 1 87 ? -3.894 -0.192 -0.424 1.00 96.19 87 GLN A N 1
ATOM 683 C CA . GLN A 1 87 ? -4.742 0.895 0.082 1.00 96.19 87 GLN A CA 1
ATOM 684 C C . GLN A 1 87 ? -6.025 0.368 0.735 1.00 96.19 87 GLN A C 1
ATOM 686 O O . GLN A 1 87 ? -6.421 0.838 1.801 1.00 96.19 87 GLN A O 1
ATOM 691 N N . VAL A 1 88 ? -6.664 -0.634 0.124 1.00 97.50 88 VAL A N 1
ATOM 692 C CA . VAL A 1 88 ? -7.858 -1.278 0.693 1.00 97.50 88 VAL A CA 1
ATOM 693 C C . VAL A 1 88 ? -7.526 -1.979 2.011 1.00 97.50 88 VAL A C 1
ATOM 695 O O . VAL A 1 88 ? -8.289 -1.878 2.976 1.00 97.50 88 VAL A O 1
ATOM 698 N N . LEU A 1 89 ? -6.386 -2.670 2.076 1.00 97.31 89 LEU A N 1
ATOM 699 C CA . LEU A 1 89 ? -5.921 -3.323 3.297 1.00 97.31 89 LEU A CA 1
ATOM 700 C C . LEU A 1 89 ? -5.616 -2.310 4.401 1.00 97.31 89 LEU A C 1
ATOM 702 O O . LEU A 1 89 ? -6.079 -2.506 5.519 1.00 97.31 89 LEU A O 1
ATOM 706 N N . ASP A 1 90 ? -4.914 -1.218 4.093 1.00 97.50 90 ASP A N 1
ATOM 707 C CA . ASP A 1 90 ? -4.652 -0.137 5.051 1.00 97.50 90 ASP A CA 1
ATOM 708 C C . ASP A 1 90 ? -5.958 0.425 5.633 1.00 97.50 90 ASP A C 1
ATOM 710 O O . ASP A 1 90 ? -6.140 0.470 6.851 1.00 97.50 90 ASP A O 1
ATOM 714 N N . GLY A 1 91 ? -6.934 0.732 4.772 1.00 96.94 91 GLY A N 1
ATOM 715 C CA . GLY A 1 91 ? -8.264 1.154 5.211 1.00 96.94 91 GLY A CA 1
ATOM 716 C C . GLY A 1 91 ? -8.955 0.121 6.109 1.00 96.94 91 GLY A C 1
ATOM 717 O O . GLY A 1 91 ? -9.557 0.483 7.121 1.00 96.94 91 GLY A O 1
ATOM 718 N N . SER A 1 92 ? -8.826 -1.166 5.781 1.00 97.12 92 SER A N 1
ATOM 719 C CA . SER A 1 92 ? -9.399 -2.265 6.566 1.00 97.12 92 SER A CA 1
ATOM 720 C C . SER A 1 92 ? -8.747 -2.396 7.945 1.00 97.12 92 SER A C 1
ATOM 722 O O . SER A 1 92 ? -9.452 -2.576 8.936 1.00 97.12 92 SER A O 1
ATOM 724 N N . PHE A 1 93 ? -7.423 -2.254 8.040 1.00 96.69 93 PHE A N 1
ATOM 725 C CA . PHE A 1 93 ? -6.715 -2.256 9.323 1.00 96.69 93 PHE A CA 1
ATOM 726 C C . PHE A 1 93 ? -7.152 -1.089 10.206 1.00 96.69 93 PHE A C 1
ATOM 728 O O . PHE A 1 93 ? -7.505 -1.301 11.365 1.00 96.69 93 PHE A O 1
ATOM 735 N N . ARG A 1 94 ? -7.267 0.115 9.637 1.00 98.00 94 ARG A N 1
ATOM 736 C CA . ARG A 1 94 ? -7.760 1.291 10.372 1.00 98.00 94 ARG A CA 1
ATOM 737 C C . ARG A 1 94 ? -9.171 1.077 10.926 1.00 98.00 94 ARG A C 1
ATOM 739 O O . ARG A 1 94 ? -9.466 1.513 12.035 1.00 98.00 94 ARG A O 1
ATOM 746 N N . LEU A 1 95 ? -10.048 0.391 10.188 1.00 98.19 95 LEU A N 1
ATOM 747 C CA . LEU A 1 95 ? -11.380 0.030 10.691 1.00 98.19 95 LEU A CA 1
ATOM 748 C C . LEU A 1 95 ? -11.304 -0.938 11.877 1.00 98.19 95 LEU A C 1
ATOM 750 O O . LEU A 1 95 ? -12.015 -0.746 12.863 1.00 98.19 95 LEU A O 1
ATOM 754 N N . VAL A 1 96 ? -10.429 -1.945 11.814 1.00 98.31 96 VAL A N 1
ATOM 755 C CA . VAL A 1 96 ? -10.207 -2.879 12.929 1.00 98.31 96 VAL A CA 1
ATOM 756 C C . VAL A 1 96 ? -9.711 -2.141 14.176 1.00 98.31 96 VAL A C 1
ATOM 758 O O . VAL A 1 96 ? -10.215 -2.410 15.270 1.00 98.31 96 VAL A O 1
ATOM 761 N N . ASP A 1 97 ? -8.813 -1.168 14.024 1.00 98.12 97 ASP A N 1
ATOM 762 C CA . ASP A 1 97 ? -8.313 -0.343 15.133 1.00 98.12 97 ASP A CA 1
ATOM 763 C C . ASP A 1 97 ? -9.427 0.495 15.779 1.00 98.12 97 ASP A C 1
ATOM 765 O O . ASP A 1 97 ? -9.553 0.553 17.009 1.00 98.12 97 ASP A O 1
ATOM 769 N N . VAL A 1 98 ? -10.294 1.102 14.962 1.00 98.25 98 VAL A N 1
ATOM 770 C CA . VAL A 1 98 ? -11.470 1.847 15.441 1.00 98.25 98 VAL A CA 1
ATOM 771 C C . VAL A 1 98 ? -12.437 0.923 16.184 1.00 98.25 98 VAL A C 1
ATOM 773 O O . VAL A 1 98 ? -12.933 1.281 17.258 1.00 98.25 98 VAL A O 1
ATOM 776 N N . CYS A 1 99 ? -12.688 -0.283 15.671 1.00 97.88 99 CYS A N 1
ATOM 777 C CA . CYS A 1 99 ? -13.513 -1.275 16.359 1.00 97.88 99 CYS A CA 1
ATOM 778 C C . CYS A 1 99 ? -12.891 -1.709 17.694 1.00 97.88 99 CYS A C 1
ATOM 780 O O . CYS A 1 99 ? -13.612 -1.857 18.684 1.00 97.88 99 CYS A O 1
ATOM 782 N N . GLY A 1 100 ? -11.567 -1.879 17.742 1.00 97.88 100 GLY A N 1
ATOM 783 C CA . GLY A 1 100 ? -10.825 -2.149 18.973 1.00 97.88 100 GLY A CA 1
ATOM 784 C C . GLY A 1 100 ? -11.028 -1.044 20.007 1.00 97.88 100 GLY A C 1
ATOM 785 O O . GLY A 1 100 ? -11.523 -1.308 21.100 1.00 97.88 100 GLY A O 1
ATOM 786 N N . THR A 1 101 ? -10.784 0.202 19.604 1.00 98.31 101 THR A N 1
ATOM 787 C CA . THR A 1 101 ? -10.963 1.394 20.449 1.00 98.31 101 THR A CA 1
ATOM 788 C C . THR A 1 101 ? -12.397 1.510 20.976 1.00 98.31 101 THR A C 1
ATOM 790 O O . THR A 1 101 ? -12.627 1.786 22.153 1.00 98.31 101 THR A O 1
ATOM 793 N N . THR A 1 102 ? -13.386 1.246 20.118 1.00 98.50 102 THR A N 1
ATOM 794 C CA . THR A 1 102 ? -14.810 1.278 20.486 1.00 98.50 102 THR A CA 1
ATOM 795 C C . THR A 1 102 ? -15.142 0.228 21.549 1.00 98.50 102 THR A C 1
ATOM 797 O O . THR A 1 102 ? -15.843 0.517 22.522 1.00 98.50 102 THR A O 1
ATOM 800 N N . ARG A 1 103 ? -14.623 -0.996 21.396 1.00 98.56 103 ARG A N 1
ATOM 801 C CA . ARG A 1 103 ? -14.808 -2.080 22.372 1.00 98.56 103 ARG A CA 1
ATOM 802 C C . ARG A 1 103 ? -14.168 -1.745 23.718 1.00 98.56 103 ARG A C 1
ATOM 804 O O . ARG A 1 103 ? -14.755 -2.050 24.759 1.00 98.56 103 ARG A O 1
ATOM 811 N N . ASP A 1 104 ? -13.003 -1.110 23.706 1.00 98.50 104 ASP A N 1
ATOM 812 C CA . ASP A 1 104 ? -12.307 -0.708 24.927 1.00 98.50 104 ASP A CA 1
ATOM 813 C C . ASP A 1 104 ? -13.089 0.384 25.667 1.00 98.50 104 ASP A C 1
ATOM 815 O O . ASP A 1 104 ? -13.324 0.264 26.870 1.00 98.50 104 ASP A O 1
ATOM 819 N N . ALA A 1 105 ? -13.602 1.388 24.947 1.00 98.44 105 ALA A N 1
ATOM 820 C CA . ALA A 1 105 ? -14.472 2.420 25.514 1.00 98.44 105 ALA A CA 1
ATOM 821 C C . ALA A 1 105 ? -15.753 1.829 26.133 1.00 98.44 105 ALA A C 1
ATOM 823 O O . ALA A 1 105 ? -16.137 2.182 27.250 1.00 98.44 105 ALA A O 1
ATOM 824 N N . PHE A 1 106 ? -16.394 0.874 25.452 1.00 98.44 106 PHE A N 1
ATOM 825 C CA . PHE A 1 106 ? -17.563 0.177 25.994 1.00 98.44 106 PHE A CA 1
ATOM 826 C C . PHE A 1 106 ? -17.224 -0.624 27.261 1.00 98.44 106 PHE A C 1
ATOM 828 O O . PHE A 1 106 ? -17.993 -0.636 28.225 1.00 98.44 106 PHE A O 1
ATOM 835 N N . SER A 1 107 ? -16.055 -1.264 27.283 1.00 98.50 107 SER A N 1
ATOM 836 C CA . SER A 1 107 ? -15.577 -2.017 28.446 1.00 98.50 107 SER A CA 1
ATOM 837 C C . SER A 1 107 ? -15.339 -1.100 29.650 1.00 98.50 107 SER A C 1
ATOM 839 O O . SER A 1 107 ? -15.776 -1.426 30.754 1.00 98.50 107 SER A O 1
ATOM 841 N N . GLN A 1 108 ? -14.750 0.079 29.432 1.00 98.56 108 GLN A N 1
ATOM 842 C CA . GLN A 1 108 ? -14.576 1.102 30.470 1.00 98.56 108 GLN A CA 1
ATOM 843 C C . GLN A 1 108 ? -15.921 1.613 31.003 1.00 98.56 108 GLN A C 1
ATOM 845 O O . GLN A 1 108 ? -16.121 1.692 32.214 1.00 98.56 108 GLN A O 1
ATOM 850 N N . MET A 1 109 ? -16.881 1.896 30.116 1.00 98.25 109 MET A N 1
ATOM 851 C CA . MET A 1 109 ? -18.225 2.321 30.520 1.00 98.25 109 MET A CA 1
ATOM 852 C C . MET A 1 109 ? -18.919 1.258 31.382 1.00 98.25 109 MET A C 1
ATOM 854 O O . MET A 1 109 ? -19.514 1.579 32.413 1.00 98.25 109 MET A O 1
ATOM 858 N N . LYS A 1 110 ? -18.806 -0.020 31.002 1.00 98.50 110 LYS A N 1
ATOM 859 C CA . LYS A 1 110 ? -19.341 -1.136 31.790 1.00 98.50 110 LYS A CA 1
ATOM 860 C C . LYS A 1 110 ? -18.716 -1.192 33.186 1.00 98.50 110 LYS A C 1
ATOM 862 O O . LYS A 1 110 ? -19.444 -1.386 34.158 1.00 98.50 110 LYS A O 1
ATOM 867 N N . GLN A 1 111 ? -17.401 -1.011 33.290 1.00 98.38 111 GLN A N 1
ATOM 868 C CA . GLN A 1 111 ? -16.707 -0.982 34.576 1.00 98.38 111 GLN A CA 1
ATOM 869 C C . GLN A 1 111 ? -17.192 0.185 35.449 1.00 98.38 111 GLN A C 1
ATOM 871 O O . GLN A 1 111 ? -17.560 -0.030 36.603 1.00 98.38 111 GLN A O 1
ATOM 876 N N . CYS A 1 112 ? -17.297 1.391 34.886 1.00 97.88 112 CYS A N 1
ATOM 877 C CA . CYS A 1 112 ? -17.793 2.569 35.601 1.00 97.88 112 CYS A CA 1
ATOM 878 C C . CYS A 1 112 ? -19.211 2.352 36.166 1.00 97.88 112 CYS A C 1
ATOM 880 O O . CYS A 1 112 ? -19.477 2.639 37.336 1.00 97.88 112 CYS A O 1
ATOM 882 N N . LEU A 1 113 ? -20.118 1.764 35.376 1.00 97.88 113 LEU A N 1
ATOM 883 C CA . LEU A 1 113 ? -21.471 1.428 35.838 1.00 97.88 113 LEU A CA 1
ATOM 884 C C . LEU A 1 113 ? -21.463 0.420 36.998 1.00 97.88 113 LEU A C 1
ATOM 886 O O . LEU A 1 113 ? -22.240 0.562 37.946 1.00 97.88 113 LEU A O 1
ATOM 890 N N . GLN A 1 114 ? -20.584 -0.583 36.952 1.00 97.56 114 GLN A N 1
ATOM 891 C CA . GLN A 1 114 ? -20.442 -1.569 38.028 1.00 97.56 114 GLN A CA 1
ATOM 892 C C . GLN A 1 114 ? -19.892 -0.945 39.318 1.00 97.56 114 GLN A C 1
ATOM 894 O O . GLN A 1 114 ? -20.375 -1.261 40.410 1.00 97.56 114 GLN A O 1
ATOM 899 N N . GLU A 1 115 ? -18.918 -0.041 39.212 1.00 97.31 115 GLU A N 1
ATOM 900 C CA . GLU A 1 115 ? -18.351 0.698 40.346 1.00 97.31 115 GLU A CA 1
ATOM 901 C C . GLU A 1 115 ? -19.393 1.613 41.002 1.00 97.31 115 GLU A C 1
ATOM 903 O O . GLU A 1 115 ? -19.546 1.612 42.230 1.00 97.31 115 GLU A O 1
ATOM 908 N N . LEU A 1 116 ? -20.181 2.327 40.192 1.00 96.44 116 LEU A N 1
ATOM 909 C CA . LEU A 1 116 ? -21.280 3.165 40.668 1.00 96.44 116 LEU A CA 1
ATOM 910 C C . LEU A 1 116 ? -22.346 2.332 41.391 1.00 96.44 116 LEU A C 1
ATOM 912 O O . LEU A 1 116 ? -22.744 2.662 42.511 1.00 96.44 116 LEU A O 1
ATOM 916 N N . GLN A 1 117 ? -22.777 1.219 40.788 1.00 96.25 117 GLN A N 1
ATOM 917 C CA . GLN A 1 117 ? -23.754 0.316 41.399 1.00 96.25 117 GLN A CA 1
ATOM 918 C C . GLN A 1 117 ? -23.238 -0.251 42.729 1.00 96.25 117 GLN A C 1
ATOM 920 O O . GLN A 1 117 ? -23.981 -0.313 43.713 1.00 96.25 117 GLN A O 1
ATOM 925 N N . SER A 1 118 ? -21.966 -0.648 42.775 1.00 96.19 118 SER A N 1
ATOM 926 C CA . SER A 1 118 ? -21.324 -1.165 43.987 1.00 96.19 118 SER A CA 1
ATOM 927 C C . SER A 1 118 ? -21.269 -0.108 45.091 1.00 96.19 118 SER A C 1
ATOM 929 O O . SER A 1 118 ? -21.580 -0.407 46.246 1.00 96.19 118 SER A O 1
ATOM 931 N N . SER A 1 119 ? -20.949 1.139 44.739 1.00 95.00 119 SER A N 1
ATOM 932 C CA . SER A 1 119 ? -20.920 2.272 45.670 1.00 95.00 119 SER A CA 1
ATOM 933 C C . SER A 1 119 ? -22.306 2.576 46.244 1.00 95.00 119 SER A C 1
ATOM 935 O O . SER A 1 119 ? -22.453 2.729 47.458 1.00 95.00 119 SER A O 1
ATOM 937 N N . LEU A 1 120 ? -23.346 2.568 45.400 1.00 92.81 120 LEU A N 1
ATOM 938 C CA . LEU A 1 120 ? -24.731 2.768 45.834 1.00 92.81 120 LEU A CA 1
ATOM 939 C C . LEU A 1 120 ? -25.204 1.658 46.788 1.00 92.81 120 LEU A C 1
ATOM 941 O O . LEU A 1 120 ? -25.836 1.944 47.806 1.00 92.81 120 LEU A O 1
ATOM 945 N N . ARG A 1 121 ? -24.864 0.393 46.497 1.00 92.38 121 ARG A N 1
ATOM 946 C CA . ARG A 1 121 ? -25.176 -0.747 47.378 1.00 92.38 121 ARG A CA 1
ATOM 947 C C . ARG A 1 121 ? -24.508 -0.616 48.747 1.00 92.38 121 ARG A C 1
ATOM 949 O O . ARG A 1 121 ? -25.169 -0.853 49.754 1.00 92.38 121 ARG A O 1
ATOM 956 N N . ARG A 1 122 ? -23.232 -0.215 48.792 1.00 90.69 122 ARG A N 1
ATOM 957 C CA . ARG A 1 122 ? -22.503 0.001 50.055 1.00 90.69 122 ARG A CA 1
ATOM 958 C C . ARG A 1 122 ? -23.129 1.123 50.886 1.00 90.69 122 ARG A C 1
ATOM 960 O O . ARG A 1 122 ? -23.362 0.914 52.070 1.00 90.69 122 ARG A O 1
ATOM 967 N N . LYS A 1 123 ? -23.481 2.260 50.269 1.00 84.56 123 LYS A N 1
ATOM 968 C CA . LYS A 1 123 ? -24.108 3.398 50.970 1.00 84.56 123 LYS A CA 1
ATOM 969 C C . LYS A 1 123 ? -25.426 3.016 51.662 1.00 84.56 123 LYS A C 1
ATOM 971 O O . LYS A 1 123 ? -25.660 3.427 52.792 1.00 84.56 123 LYS A O 1
ATOM 976 N N . ARG A 1 124 ? -26.269 2.194 51.024 1.00 72.19 124 ARG A N 1
ATOM 977 C CA . ARG A 1 124 ? -27.559 1.756 51.598 1.00 72.19 124 ARG A CA 1
ATOM 978 C C . ARG A 1 124 ? -27.405 0.865 52.841 1.00 72.19 124 ARG A C 1
ATOM 980 O O . ARG A 1 124 ? -28.252 0.910 53.729 1.00 72.19 124 ARG A O 1
ATOM 987 N N . GLY A 1 125 ? -26.331 0.077 52.921 1.00 63.19 125 GLY A N 1
ATOM 988 C CA . GLY A 1 125 ? -26.042 -0.766 54.087 1.00 63.19 125 GLY A CA 1
ATOM 989 C C . GLY A 1 125 ? -25.683 0.032 55.345 1.00 63.19 125 GLY A C 1
ATOM 990 O O . GLY A 1 125 ? -25.997 -0.404 56.446 1.00 63.19 125 GLY A O 1
ATOM 991 N N . SER A 1 126 ? -25.089 1.218 55.189 1.00 60.53 126 SER A N 1
ATOM 992 C CA . SER A 1 126 ? -24.690 2.080 56.308 1.00 60.53 126 SER A CA 1
ATOM 993 C C . SER A 1 126 ? -25.869 2.782 56.992 1.00 60.53 126 SER A C 1
ATOM 995 O O . SER A 1 126 ? -25.838 2.961 58.204 1.00 60.53 126 SER A O 1
ATOM 997 N N . GLU A 1 127 ? -26.928 3.138 56.257 1.00 59.41 127 GLU A N 1
ATOM 998 C CA . GLU A 1 127 ? -28.109 3.804 56.845 1.00 59.41 127 GLU A CA 1
ATOM 999 C C . GLU A 1 127 ? -29.095 2.831 57.508 1.00 59.41 127 GLU A C 1
ATOM 1001 O O . GLU A 1 127 ? -29.898 3.231 58.341 1.00 59.41 127 GLU A O 1
ATOM 1006 N N . SER A 1 128 ? -28.993 1.534 57.202 1.00 58.00 128 SER A N 1
ATOM 1007 C CA . SER A 1 128 ? -29.840 0.491 57.803 1.00 58.00 128 SER A CA 1
ATOM 1008 C C . SER A 1 128 ? -29.352 0.036 59.190 1.00 58.00 128 SER A C 1
ATOM 1010 O O . SER A 1 128 ? -30.024 -0.756 59.835 1.00 58.00 128 SER A O 1
ATOM 1012 N N . SER A 1 129 ? -28.180 0.506 59.637 1.00 58.94 129 SER A N 1
ATOM 1013 C CA . SER A 1 129 ? -27.548 0.138 60.916 1.00 58.94 129 SER A CA 1
ATOM 1014 C C . SER A 1 129 ? -27.736 1.195 62.020 1.00 58.94 129 SER A C 1
ATOM 1016 O O . SER A 1 129 ? -27.138 1.063 63.087 1.00 58.94 129 SER A O 1
ATOM 1018 N N . LEU A 1 130 ? -28.508 2.256 61.759 1.00 59.03 130 LEU A N 1
ATOM 1019 C CA . LEU A 1 130 ? -28.758 3.371 62.688 1.00 59.03 130 LEU A CA 1
ATOM 1020 C C . LEU A 1 130 ? -30.180 3.382 63.285 1.00 59.03 130 LEU A C 1
ATOM 1022 O O . LEU A 1 130 ? -30.566 4.375 63.898 1.00 59.03 130 LEU A O 1
ATOM 1026 N N . TYR A 1 131 ? -30.931 2.287 63.141 1.00 44.28 131 TYR A N 1
ATOM 1027 C CA . TYR A 1 131 ? -32.222 2.060 63.801 1.00 44.28 131 TYR A CA 1
ATOM 1028 C C . TYR A 1 131 ? -32.212 0.746 64.576 1.00 44.28 131 TYR A C 1
ATOM 1030 O O . TYR A 1 131 ? -31.608 -0.224 64.063 1.00 44.28 131 TYR A O 1
#

Mean predicted aligned error: 15.71 Å

Radius of gyration: 35.35 Å; Cα contacts (8 Å, |Δi|>4): 22; chains: 1; bounding box: 67×47×100 Å

Sequence (131 aa):
MATTSKISRNTWHARLNSLPSISHPLVEGIEEQLSRLRASSEAATSSSLCHRSSSLKDLYESLDDFLRLRHTKQALVREENNKCVQQVLDGSFRLVDVCGTTRDAFSQMKQCLQELQSSLRRKRGSESSLY

Organism: Parasponia andersonii (NCBI:txid3476)

Secondary structure (DSSP, 8-state):
------------------------HHHHHHHHHHHHHHHHHHS--HHHHHHHHHHHHHHHHHHHHHHHSHHHHHHHHHHHHHHHHHHHHHHHHHHHHHHHHHHHHHHHHHHHHHHHHHHHHHHHHHHTT--